Protein AF-A0A1G8VVE8-F1 (afdb_monomer)

InterPro domains:
  IPR016040 NAD(P)-binding domain [PF16363] (10-75)
  IPR036291 NAD(P)-binding domain superfamily [SSF51735] (3-76)

Organism: NCBI:txid890420

Nearest PDB structures (foldseek):
  4wkg-assembly1_A  TM=9.273E-01  e=1.649E-03  Escherichia coli K-12
  4wkg-assembly1_D  TM=9.258E-01  e=2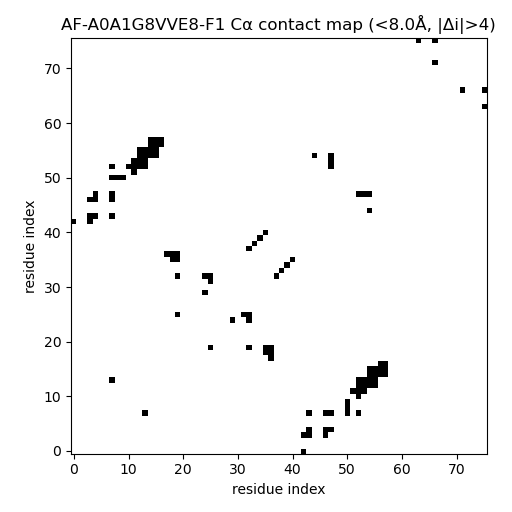.671E-03  Escherichia coli K-12
  4wkg-assembly1_B  TM=9.294E-01  e=2.671E-03  Escherichia coli K-12
  1z7b-assembly1_A  TM=9.235E-01  e=5.318E-03  Escherichia coli
  8gjh-assembly1_E  TM=9.221E-01  e=1.059E-02  Salmonella enterica subsp. enterica serovar Typhimurium

Secondary structure (DSSP, 8-state):
-HHHHHHHTT-SEEEE------HHHHHH-HHHHHIIIIIHHHHHHHHHHHHT-EEEE---GGGG-S-SSSSPPTT-

Sequence (76 aa):
MRTVAQAVADTDVVFYEAALVSVGASVRDPIRSHTTNTTGTLNILEAAREHDTRVVFASSAAIYGHPMETPIDEAH

Mean predicted aligned error: 3.11 Å

Foldseek 3Di:
DVVLLVVLAPAQEDEAEFADPDPVVCVVPVPVRCVGPPVVVVSNVVSCVVRVHHYDYDDDPCVCPDDPDPPDDPVD

Structure (mmCIF, N/CA/C/O backbone):
data_AF-A0A1G8VVE8-F1
#
_entry.id   AF-A0A1G8VVE8-F1
#
loop_
_atom_site.group_PDB
_atom_site.id
_atom_site.type_symbol
_atom_site.label_atom_id
_atom_site.label_alt_id
_atom_site.label_comp_id
_atom_site.label_asym_id
_atom_site.label_entity_id
_atom_site.label_seq_id
_atom_site.pdbx_PDB_ins_code
_atom_site.Cartn_x
_atom_site.Cartn_y
_atom_site.Cartn_z
_atom_site.occupancy
_atom_site.B_iso_or_equiv
_atom_site.auth_seq_id
_atom_site.auth_comp_id
_atom_site.auth_asym_id
_atom_site.auth_atom_id
_atom_site.pdbx_PDB_model_num
ATOM 1 N N . MET A 1 1 ? 2.811 9.412 12.532 1.00 64.19 1 MET A N 1
ATOM 2 C CA . MET A 1 1 ? 1.886 8.501 13.242 1.00 64.19 1 MET A CA 1
ATOM 3 C C . MET A 1 1 ? 0.612 9.194 13.708 1.00 64.19 1 MET A C 1
ATOM 5 O O . MET A 1 1 ? -0.440 8.764 13.269 1.00 64.19 1 MET A O 1
ATOM 9 N N . ARG A 1 2 ? 0.669 10.298 14.477 1.00 84.50 2 ARG A N 1
ATOM 10 C CA . ARG A 1 2 ? -0.540 10.988 14.986 1.00 84.50 2 ARG A CA 1
ATOM 11 C C . ARG A 1 2 ? -1.628 11.261 13.932 1.00 84.50 2 ARG A C 1
ATOM 13 O O . ARG A 1 2 ? -2.779 10.948 14.182 1.00 84.50 2 ARG A O 1
ATOM 20 N N . THR A 1 3 ? -1.266 11.780 12.757 1.00 92.38 3 THR A N 1
ATOM 21 C CA . THR A 1 3 ? -2.229 12.071 11.677 1.00 92.38 3 THR A CA 1
ATOM 22 C C . THR A 1 3 ? -2.950 10.825 11.161 1.00 92.38 3 THR A C 1
ATOM 24 O O . THR A 1 3 ? -4.141 10.884 10.899 1.00 92.38 3 THR A O 1
ATOM 27 N N . VAL A 1 4 ? -2.239 9.700 11.031 1.00 94.44 4 VAL A N 1
ATOM 28 C CA . VAL A 1 4 ? -2.817 8.441 10.538 1.00 94.44 4 VAL A CA 1
ATOM 29 C C . VAL A 1 4 ? -3.755 7.845 11.581 1.00 94.44 4 VAL A C 1
ATOM 31 O O . VAL A 1 4 ? -4.892 7.544 11.252 1.00 94.44 4 VAL A O 1
ATOM 34 N N . ALA A 1 5 ? -3.322 7.771 12.842 1.00 93.25 5 ALA A N 1
ATOM 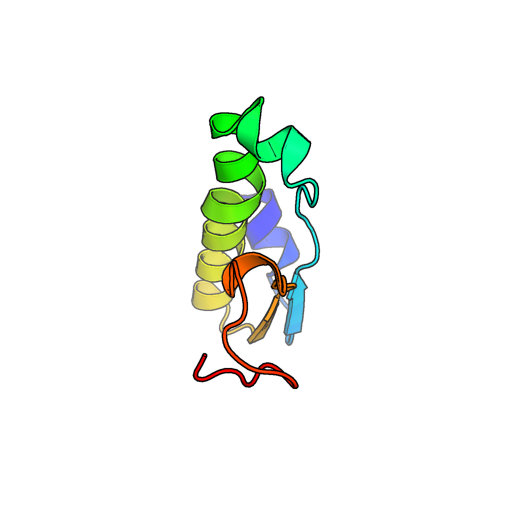35 C CA . ALA A 1 5 ? -4.167 7.286 13.933 1.00 93.25 5 ALA A CA 1
ATOM 36 C C . ALA A 1 5 ? -5.472 8.093 14.041 1.00 93.25 5 ALA A C 1
ATOM 38 O O . ALA A 1 5 ? -6.550 7.523 14.124 1.00 93.25 5 ALA A O 1
ATOM 39 N N . GLN A 1 6 ? -5.393 9.423 13.937 1.00 94.50 6 GLN A N 1
ATOM 40 C CA . GLN A 1 6 ? -6.580 10.285 13.947 1.00 94.50 6 GLN A CA 1
ATOM 41 C C . GLN A 1 6 ? -7.501 10.083 12.739 1.00 94.50 6 GLN A C 1
ATOM 43 O O . GLN A 1 6 ? -8.699 10.282 12.872 1.00 94.50 6 GLN A O 1
ATOM 48 N N . ALA A 1 7 ? -6.956 9.741 11.569 1.00 94.44 7 ALA A N 1
ATOM 49 C CA . ALA A 1 7 ? -7.753 9.502 10.368 1.00 94.44 7 ALA A CA 1
ATOM 50 C C . ALA A 1 7 ? -8.437 8.126 10.371 1.00 94.44 7 ALA A C 1
ATOM 52 O O . ALA A 1 7 ? -9.455 7.960 9.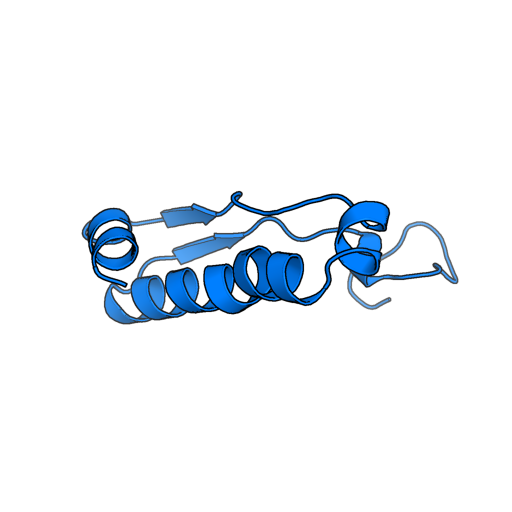711 1.00 94.44 7 ALA A O 1
ATOM 53 N N . VAL A 1 8 ? -7.854 7.153 11.075 1.00 96.69 8 VAL A N 1
ATOM 54 C CA . VAL A 1 8 ? -8.386 5.788 11.199 1.00 96.69 8 VAL A CA 1
ATOM 55 C C . VAL A 1 8 ? -9.364 5.665 12.370 1.00 96.69 8 VAL A C 1
ATOM 57 O O . VAL A 1 8 ? -10.302 4.873 12.293 1.00 96.69 8 VAL A O 1
ATOM 60 N N . ALA A 1 9 ? -9.173 6.453 13.431 1.00 93.56 9 ALA A N 1
ATOM 61 C CA . ALA A 1 9 ? -10.075 6.482 14.574 1.00 93.56 9 ALA A CA 1
ATOM 62 C C . ALA A 1 9 ? -11.537 6.664 14.130 1.00 93.56 9 ALA A C 1
ATOM 64 O O . ALA A 1 9 ? -11.839 7.495 13.275 1.00 93.56 9 ALA A O 1
ATOM 65 N N . ASP A 1 10 ? -12.428 5.873 14.729 1.00 91.25 10 ASP A N 1
ATOM 66 C CA . ASP A 1 10 ? -13.875 5.889 14.486 1.00 91.25 10 ASP A CA 1
ATOM 67 C C . ASP A 1 10 ? -14.299 5.541 13.040 1.00 91.25 10 ASP A C 1
ATOM 69 O O . ASP A 1 10 ? -15.393 5.909 12.608 1.00 91.25 10 ASP A O 1
ATOM 73 N N . THR A 1 11 ? -13.462 4.817 12.283 1.00 96.50 11 THR A N 1
ATOM 74 C CA . THR A 1 11 ? -13.810 4.317 10.940 1.00 96.50 11 THR A CA 1
ATOM 75 C C . THR A 1 11 ? -14.022 2.802 10.919 1.00 96.50 11 THR A C 1
ATOM 77 O O . THR A 1 11 ? -13.213 2.039 11.447 1.00 96.50 11 THR A O 1
ATOM 80 N N . ASP A 1 12 ? -15.090 2.352 10.250 1.00 97.50 12 ASP A N 1
ATOM 81 C CA . ASP A 1 12 ? -15.353 0.919 10.041 1.00 97.50 12 ASP A CA 1
ATOM 82 C C . ASP A 1 12 ? -14.437 0.323 8.957 1.00 97.50 12 ASP A C 1
ATOM 84 O O . ASP A 1 12 ? -13.962 -0.813 9.054 1.00 97.50 12 ASP A O 1
ATOM 88 N N . VAL A 1 13 ? -14.209 1.090 7.882 1.00 98.25 13 VAL A N 1
ATOM 89 C CA . VAL A 1 13 ? -13.436 0.667 6.709 1.00 98.25 13 VAL A CA 1
ATOM 90 C C . VAL A 1 13 ? -12.606 1.824 6.157 1.00 98.25 13 VAL A C 1
ATOM 92 O O . VAL A 1 13 ? -13.131 2.906 5.897 1.00 98.25 13 VAL A O 1
ATOM 95 N N . VAL A 1 14 ? -11.331 1.560 5.878 1.00 98.25 14 VAL A N 1
ATOM 96 C CA . VAL A 1 14 ? -10.419 2.472 5.176 1.00 98.25 14 VAL A CA 1
ATOM 97 C C . VAL A 1 14 ? -10.165 1.962 3.760 1.00 98.25 14 VAL A C 1
ATOM 99 O O . VAL A 1 14 ? -9.727 0.828 3.572 1.00 98.25 14 VAL A O 1
ATOM 102 N N . PHE A 1 15 ? -10.379 2.826 2.766 1.00 98.19 15 PHE A N 1
ATOM 103 C CA . PHE A 1 15 ? -9.919 2.625 1.389 1.00 98.19 15 PHE A CA 1
ATOM 104 C C . PHE A 1 15 ? -8.581 3.350 1.204 1.00 98.19 15 PHE A C 1
ATOM 106 O O . PHE A 1 15 ? -8.533 4.580 1.123 1.00 98.19 15 PHE A O 1
ATOM 113 N N . TYR A 1 16 ? -7.480 2.600 1.210 1.00 97.88 16 TYR A N 1
ATOM 114 C CA . TYR A 1 16 ? -6.125 3.142 1.181 1.00 97.88 16 TYR A CA 1
ATOM 115 C C . TYR A 1 16 ? -5.544 3.150 -0.241 1.00 97.88 16 TYR A C 1
ATOM 117 O O . TYR A 1 16 ? -5.034 2.146 -0.734 1.00 97.88 16 TYR A O 1
ATOM 125 N N . GLU A 1 17 ? -5.596 4.329 -0.867 1.00 97.62 17 GLU A N 1
ATOM 126 C CA . GLU A 1 17 ? -5.189 4.576 -2.264 1.00 97.62 17 GLU A CA 1
ATOM 127 C C . GLU A 1 17 ? -3.891 5.402 -2.389 1.00 97.62 17 GLU A C 1
ATOM 129 O O . GLU A 1 17 ? -3.405 5.681 -3.487 1.00 97.62 17 GLU A O 1
ATOM 134 N N . ALA A 1 18 ? -3.325 5.867 -1.271 1.00 96.94 18 ALA A N 1
ATOM 135 C CA . ALA A 1 18 ? -2.199 6.796 -1.294 1.00 96.94 18 ALA A CA 1
ATOM 136 C C . ALA A 1 18 ? -0.872 6.074 -1.594 1.00 96.94 18 ALA A C 1
ATOM 138 O O . ALA A 1 18 ? -0.251 5.510 -0.696 1.00 96.94 18 ALA A O 1
ATOM 139 N N . ALA A 1 19 ? -0.407 6.156 -2.844 1.00 96.94 19 ALA A N 1
ATOM 140 C CA . ALA A 1 19 ? 0.856 5.571 -3.294 1.00 96.94 19 ALA A CA 1
ATOM 141 C C . ALA A 1 19 ? 1.516 6.371 -4.436 1.00 96.94 19 ALA A C 1
ATOM 143 O O . ALA A 1 19 ? 0.877 7.138 -5.158 1.00 96.94 19 ALA A O 1
ATOM 144 N N . LEU A 1 20 ? 2.818 6.158 -4.639 1.00 97.56 20 LEU A N 1
ATOM 145 C CA . LEU A 1 20 ? 3.555 6.550 -5.841 1.00 97.56 20 LEU A CA 1
ATOM 146 C C . LEU A 1 20 ? 3.528 5.394 -6.849 1.00 97.56 20 LEU A C 1
ATOM 148 O O . LEU A 1 20 ? 4.146 4.357 -6.624 1.00 97.56 20 LEU A O 1
ATOM 152 N N . VAL A 1 21 ? 2.828 5.572 -7.971 1.00 95.88 21 VAL A N 1
ATOM 153 C CA . VAL A 1 21 ? 2.449 4.449 -8.858 1.00 95.88 21 VAL A CA 1
ATOM 154 C C . VAL A 1 21 ? 3.502 4.076 -9.910 1.00 95.88 21 VAL A C 1
ATOM 156 O O . VAL A 1 21 ? 3.448 3.008 -10.510 1.00 95.88 21 VAL A O 1
ATOM 159 N N . SER A 1 22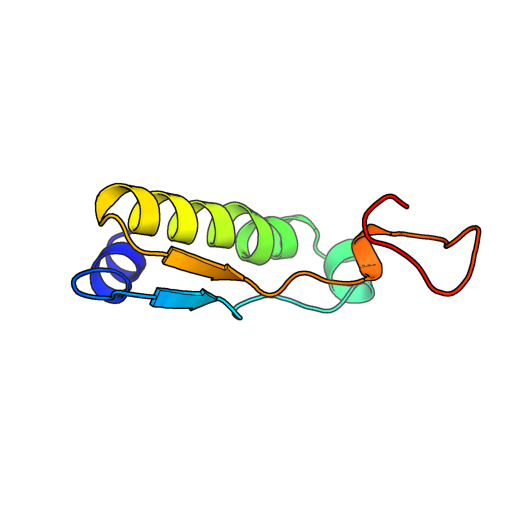 ? 4.434 4.982 -10.212 1.00 96.69 22 SER A N 1
ATOM 160 C CA . SER A 1 22 ? 5.299 4.851 -11.387 1.00 96.69 22 SER A CA 1
ATOM 161 C C . SER A 1 22 ? 6.481 3.916 -11.133 1.00 96.69 22 SER A C 1
ATOM 163 O O . SER A 1 22 ? 7.376 4.254 -10.361 1.00 96.69 22 SER A O 1
ATOM 165 N N . VAL A 1 23 ? 6.548 2.810 -11.883 1.00 95.19 23 VAL A N 1
ATOM 166 C CA . VAL A 1 23 ? 7.704 1.889 -11.898 1.00 95.19 23 VAL A CA 1
ATOM 167 C C . VAL A 1 23 ? 9.000 2.627 -12.248 1.00 95.19 23 VAL A C 1
ATOM 169 O O . VAL A 1 23 ? 10.015 2.494 -11.576 1.00 95.19 23 VAL A O 1
ATOM 172 N N . GLY A 1 24 ? 8.977 3.477 -13.278 1.00 97.50 24 GLY A N 1
ATOM 173 C CA . GLY A 1 24 ? 10.165 4.244 -13.657 1.00 97.50 24 GLY A CA 1
ATOM 174 C C . GLY A 1 24 ? 10.619 5.215 -12.561 1.00 97.50 24 GLY A C 1
ATOM 175 O O . GLY A 1 24 ? 11.818 5.405 -12.367 1.00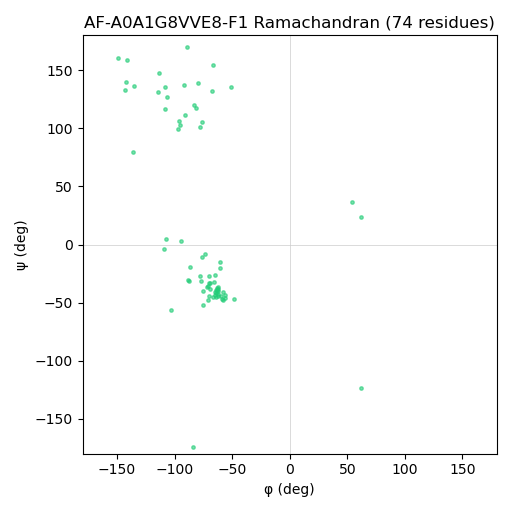 97.50 24 GLY A O 1
ATOM 176 N N . ALA A 1 25 ? 9.681 5.838 -11.839 1.00 96.94 25 ALA A N 1
ATOM 177 C CA . ALA A 1 25 ? 10.022 6.706 -10.715 1.00 96.94 25 ALA A CA 1
ATOM 178 C C . ALA A 1 25 ? 10.542 5.913 -9.509 1.00 96.94 25 ALA A C 1
ATOM 180 O O . ALA A 1 25 ? 11.468 6.388 -8.855 1.00 96.94 25 ALA A O 1
ATOM 181 N N . SER A 1 26 ? 10.013 4.712 -9.255 1.00 97.31 26 SER A N 1
ATOM 182 C CA . SER A 1 26 ? 10.468 3.878 -8.141 1.00 97.31 26 SER A CA 1
ATOM 183 C C . SER A 1 26 ? 11.874 3.333 -8.328 1.00 97.31 26 SER A C 1
ATOM 185 O O . SER A 1 26 ? 12.624 3.262 -7.361 1.00 97.31 26 SER A O 1
ATOM 187 N N . VAL A 1 27 ? 12.279 3.048 -9.566 1.00 97.88 27 VAL A N 1
ATOM 188 C CA . VAL A 1 27 ? 13.667 2.673 -9.873 1.00 97.88 27 VAL A CA 1
ATOM 189 C C . VAL A 1 27 ? 14.622 3.859 -9.700 1.00 97.88 27 VAL A C 1
ATOM 191 O O . VAL A 1 27 ? 15.737 3.682 -9.216 1.00 97.88 27 VAL A O 1
ATOM 194 N N . ARG A 1 28 ? 14.203 5.077 -10.074 1.00 98.50 28 ARG A N 1
ATOM 195 C CA . ARG A 1 28 ? 15.042 6.283 -9.933 1.00 98.50 28 ARG A CA 1
ATOM 196 C C . ARG A 1 28 ? 15.208 6.736 -8.483 1.00 98.50 28 ARG A C 1
ATOM 198 O O . ARG A 1 28 ? 16.276 7.226 -8.135 1.00 98.50 28 ARG A O 1
ATOM 205 N N . ASP A 1 29 ? 14.164 6.605 -7.668 1.00 98.38 29 ASP A N 1
ATOM 206 C CA . ASP A 1 29 ? 14.166 6.981 -6.251 1.00 98.38 29 ASP A CA 1
ATOM 207 C C . ASP A 1 29 ? 13.475 5.892 -5.403 1.00 98.38 29 ASP A C 1
ATOM 209 O O . ASP A 1 29 ? 12.289 6.000 -5.042 1.00 98.38 29 ASP A O 1
ATOM 213 N N . PRO A 1 30 ? 14.205 4.800 -5.106 1.00 98.06 30 PRO A N 1
ATOM 214 C CA . PRO A 1 30 ? 13.646 3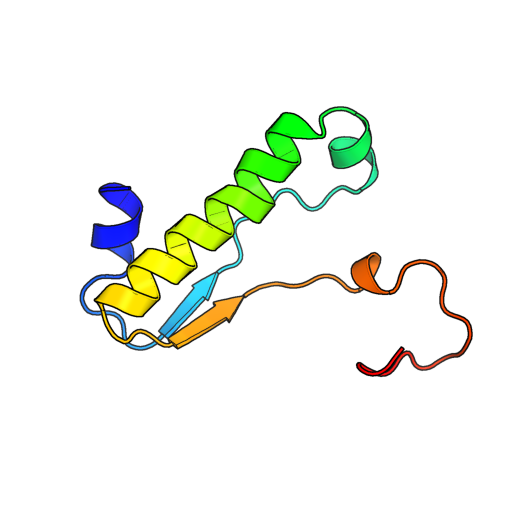.655 -4.398 1.00 98.06 30 PRO A CA 1
ATOM 215 C C . PRO A 1 30 ? 13.348 3.966 -2.933 1.00 98.06 30 PRO A C 1
ATOM 217 O O . PRO A 1 30 ? 12.361 3.467 -2.399 1.00 98.06 30 PRO A O 1
ATOM 220 N N . ILE A 1 31 ? 14.144 4.824 -2.283 1.00 98.56 31 ILE A N 1
ATOM 221 C CA . ILE A 1 31 ? 13.946 5.176 -0.869 1.00 98.56 31 ILE A CA 1
ATOM 222 C C . ILE A 1 31 ? 12.650 5.956 -0.690 1.00 98.56 31 ILE A C 1
ATOM 224 O O . ILE A 1 31 ? 11.857 5.631 0.200 1.00 98.56 31 ILE A O 1
ATOM 228 N N . ARG A 1 32 ? 12.385 6.946 -1.550 1.00 98.31 32 ARG A N 1
ATOM 229 C CA . ARG A 1 32 ? 11.125 7.692 -1.500 1.00 98.31 32 ARG A CA 1
ATOM 230 C C . ARG A 1 32 ? 9.931 6.786 -1.768 1.00 98.31 32 ARG A C 1
ATOM 232 O O . ARG A 1 32 ? 8.946 6.850 -1.037 1.00 98.31 32 ARG A O 1
ATOM 239 N N . SER A 1 33 ? 10.033 5.926 -2.776 1.00 98.19 33 SER A N 1
ATOM 240 C CA . SER A 1 33 ? 8.951 5.001 -3.129 1.00 98.19 33 SER A CA 1
ATOM 241 C C . SER A 1 33 ? 8.672 4.001 -2.014 1.00 98.19 33 SER A C 1
ATOM 243 O O . SER A 1 33 ? 7.514 3.790 -1.674 1.00 98.19 33 SER A O 1
ATOM 245 N N . HIS A 1 34 ? 9.707 3.455 -1.377 1.00 98.31 34 HIS A N 1
ATOM 246 C CA . HIS A 1 34 ? 9.556 2.579 -0.218 1.00 98.31 34 HIS A CA 1
ATOM 247 C C . HIS A 1 34 ? 8.944 3.312 0.982 1.00 98.31 34 HIS A C 1
ATOM 249 O O . HIS A 1 34 ? 8.009 2.811 1.606 1.00 98.31 34 HIS A O 1
ATOM 255 N N . THR A 1 35 ? 9.418 4.526 1.272 1.00 98.31 35 THR A N 1
ATOM 256 C CA . THR A 1 35 ? 8.896 5.345 2.376 1.00 98.31 35 THR A CA 1
ATOM 257 C C . THR A 1 35 ? 7.404 5.632 2.191 1.00 98.31 35 THR A C 1
ATOM 259 O O . THR A 1 35 ? 6.630 5.505 3.138 1.00 98.31 35 THR A O 1
ATOM 262 N N . THR A 1 36 ? 6.972 5.987 0.978 1.00 97.50 36 THR A N 1
ATOM 263 C CA . THR A 1 36 ? 5.554 6.253 0.705 1.00 97.50 36 THR A CA 1
ATOM 264 C C . THR A 1 36 ? 4.730 4.970 0.627 1.00 97.50 36 THR A C 1
ATOM 266 O O . THR A 1 36 ? 3.730 4.862 1.328 1.00 97.50 36 THR A O 1
ATOM 269 N N . ASN A 1 37 ? 5.141 3.994 -0.181 1.00 97.62 37 ASN A N 1
ATOM 270 C CA . ASN A 1 37 ? 4.289 2.855 -0.528 1.00 97.62 37 ASN A CA 1
ATOM 271 C C . ASN A 1 37 ? 4.385 1.705 0.473 1.00 97.62 37 ASN A C 1
ATOM 273 O O . ASN A 1 37 ? 3.420 0.977 0.641 1.00 97.62 37 ASN A O 1
ATOM 277 N N . THR A 1 38 ? 5.528 1.490 1.125 1.00 97.25 38 THR A N 1
ATOM 278 C CA . THR A 1 38 ? 5.711 0.351 2.040 1.00 97.25 38 THR A CA 1
ATOM 279 C C . THR A 1 38 ? 5.625 0.806 3.488 1.00 97.25 38 THR A C 1
ATOM 281 O O . THR A 1 38 ? 4.757 0.341 4.224 1.00 97.25 38 THR A O 1
ATOM 284 N N . THR A 1 39 ? 6.458 1.767 3.897 1.00 98.19 39 THR A N 1
ATOM 285 C CA . THR A 1 39 ? 6.401 2.313 5.261 1.00 98.19 39 THR A CA 1
ATOM 286 C C . THR A 1 39 ? 5.073 3.035 5.516 1.00 98.19 39 THR A C 1
ATOM 288 O O . THR A 1 39 ? 4.493 2.887 6.589 1.00 98.19 39 THR A O 1
ATOM 291 N N . GLY A 1 40 ? 4.553 3.781 4.533 1.00 97.19 40 GLY A N 1
ATOM 292 C CA . GLY A 1 40 ? 3.228 4.406 4.607 1.00 97.19 40 GLY A CA 1
ATOM 293 C C . GLY A 1 40 ? 2.100 3.391 4.804 1.00 97.19 40 GLY A C 1
ATOM 294 O O . GLY A 1 40 ? 1.304 3.557 5.728 1.00 97.19 40 GLY A O 1
ATOM 295 N N . THR A 1 41 ? 2.101 2.306 4.023 1.00 97.62 41 THR A N 1
ATOM 296 C CA . THR A 1 41 ? 1.144 1.197 4.179 1.00 97.62 41 THR A CA 1
ATOM 297 C C . THR A 1 41 ? 1.216 0.590 5.573 1.00 97.62 41 THR A C 1
ATOM 299 O O . THR A 1 41 ? 0.186 0.453 6.225 1.00 97.62 41 THR A O 1
ATOM 302 N N . LEU A 1 42 ? 2.417 0.288 6.080 1.00 97.81 42 LEU A N 1
ATOM 303 C CA . LEU A 1 42 ? 2.577 -0.268 7.428 1.00 97.81 42 LEU A CA 1
ATOM 304 C C . LEU A 1 42 ? 1.974 0.648 8.502 1.00 97.81 42 LEU A C 1
ATOM 306 O O . LEU A 1 42 ? 1.298 0.168 9.403 1.00 97.81 42 LEU A O 1
ATOM 310 N N . ASN A 1 43 ? 2.160 1.966 8.385 1.00 97.75 43 ASN A N 1
ATOM 311 C CA . ASN A 1 43 ? 1.573 2.914 9.334 1.00 97.75 43 ASN A CA 1
ATOM 312 C C . ASN A 1 43 ? 0.035 2.877 9.336 1.00 97.75 43 ASN A C 1
ATOM 314 O O . ASN A 1 43 ? -0.569 3.051 10.392 1.00 97.75 43 ASN A O 1
ATOM 318 N N . ILE A 1 44 ? -0.595 2.682 8.172 1.00 97.81 44 ILE A N 1
ATOM 319 C CA . ILE A 1 44 ? -2.055 2.547 8.049 1.00 97.81 44 ILE A CA 1
ATOM 320 C C . ILE A 1 44 ? -2.517 1.224 8.651 1.00 97.81 44 ILE A C 1
ATOM 322 O O . ILE A 1 44 ? -3.482 1.213 9.408 1.00 97.81 44 ILE A O 1
ATOM 326 N N . LEU A 1 45 ? -1.813 0.129 8.355 1.00 97.62 45 LEU A N 1
ATOM 327 C CA . LEU A 1 45 ? -2.147 -1.198 8.871 1.00 97.62 45 LEU A CA 1
ATOM 328 C C . LEU A 1 45 ? -2.004 -1.278 10.395 1.00 97.62 45 LEU A C 1
ATOM 330 O O . LEU A 1 45 ? -2.879 -1.841 11.045 1.00 97.62 45 LEU A O 1
ATOM 334 N N . GLU A 1 46 ? -0.961 -0.680 10.976 1.00 97.88 46 GLU A N 1
ATOM 335 C CA . GLU A 1 46 ? -0.814 -0.630 12.436 1.00 97.88 46 GLU A CA 1
ATOM 336 C C . GLU A 1 46 ? -1.919 0.201 13.093 1.00 97.88 46 GLU A C 1
ATOM 338 O O . GLU A 1 46 ? -2.518 -0.253 14.063 1.00 97.88 46 GLU A O 1
ATOM 343 N N . ALA A 1 47 ? -2.262 1.367 12.535 1.00 97.19 47 ALA A N 1
ATOM 344 C CA . ALA A 1 47 ? -3.377 2.158 13.054 1.00 97.19 47 ALA A CA 1
ATOM 345 C C . ALA A 1 47 ? -4.712 1.401 12.939 1.00 97.19 47 ALA A C 1
ATOM 347 O O . ALA A 1 47 ? -5.492 1.376 13.885 1.00 97.19 47 ALA A O 1
ATOM 348 N N . ALA A 1 48 ? -4.964 0.732 11.813 1.00 97.44 48 ALA A N 1
ATOM 349 C CA . ALA A 1 48 ? -6.170 -0.069 11.627 1.00 97.44 48 ALA A CA 1
ATOM 350 C C . ALA A 1 48 ? -6.240 -1.246 12.610 1.00 97.44 48 ALA A C 1
ATOM 352 O O . ALA A 1 48 ? -7.300 -1.510 13.171 1.00 97.44 48 ALA A O 1
ATOM 353 N N . ARG A 1 49 ? -5.105 -1.901 12.890 1.00 96.69 49 ARG A N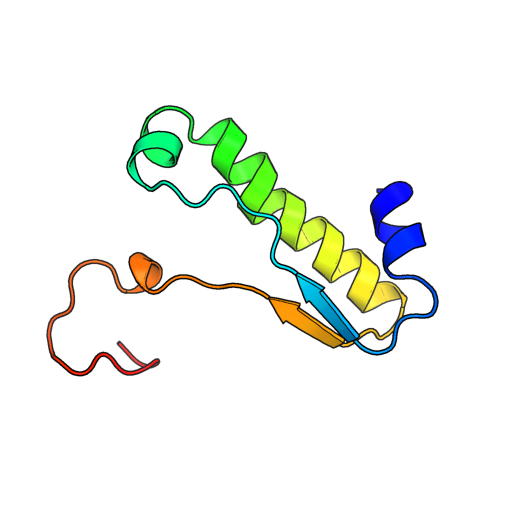 1
ATOM 354 C CA . ARG A 1 49 ? -4.999 -2.974 13.891 1.00 96.69 49 ARG A CA 1
ATOM 355 C C . ARG A 1 49 ? -5.332 -2.485 15.303 1.00 96.69 49 ARG A C 1
ATOM 357 O O . ARG A 1 49 ? -5.938 -3.228 16.067 1.00 96.69 49 ARG A O 1
ATOM 364 N N . GLU A 1 50 ? -4.923 -1.270 15.666 1.00 96.31 50 GLU A N 1
ATOM 365 C CA . GLU A 1 50 ? -5.213 -0.675 16.981 1.00 96.31 50 GLU A CA 1
ATOM 366 C C . GLU A 1 50 ? -6.693 -0.304 17.165 1.00 96.31 50 GLU A C 1
ATOM 368 O O . GLU A 1 50 ? -7.181 -0.303 18.295 1.00 96.31 50 GLU A O 1
ATOM 373 N N . HIS A 1 51 ? -7.401 -0.019 16.071 1.00 95.19 51 HIS A N 1
ATOM 374 C CA . HIS A 1 51 ? -8.797 0.428 16.073 1.00 95.19 51 HIS A CA 1
ATOM 375 C C . HIS A 1 51 ? -9.803 -0.629 15.579 1.00 95.19 51 HIS A C 1
ATOM 377 O O . HIS A 1 51 ? -10.988 -0.327 15.492 1.00 95.19 51 HIS A O 1
ATOM 383 N N . ASP A 1 52 ? -9.348 -1.854 15.288 1.00 95.62 52 ASP A N 1
ATOM 384 C CA . ASP A 1 52 ? -10.155 -2.944 14.704 1.00 95.62 52 ASP A CA 1
ATOM 385 C C . ASP A 1 52 ? -10.866 -2.541 13.392 1.00 95.62 52 ASP A C 1
ATOM 387 O O . ASP A 1 52 ? -11.994 -2.934 13.096 1.00 95.62 52 ASP A O 1
ATOM 391 N N . THR A 1 53 ? -10.188 -1.724 12.584 1.00 98.00 53 THR A N 1
ATOM 392 C CA . THR A 1 53 ? -10.703 -1.190 11.318 1.00 98.00 53 THR A CA 1
ATOM 393 C C . THR A 1 53 ? -10.328 -2.099 10.148 1.00 98.00 53 THR A C 1
ATOM 395 O O . THR A 1 53 ? -9.177 -2.524 10.007 1.00 98.00 53 THR A O 1
ATOM 398 N N . ARG A 1 54 ? -11.263 -2.347 9.222 1.00 98.31 54 ARG A N 1
ATOM 399 C CA . ARG A 1 54 ? -10.961 -3.1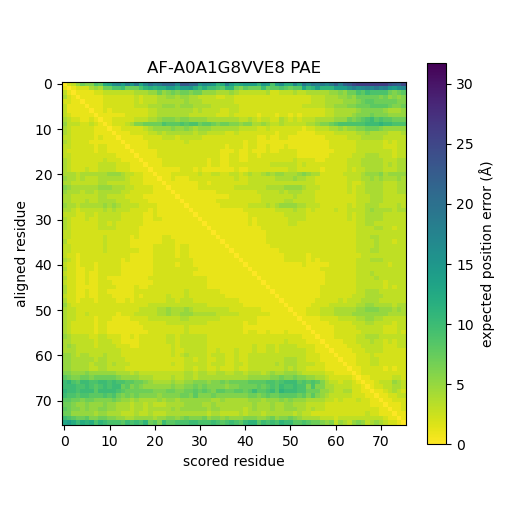06 7.997 1.00 98.31 54 ARG A CA 1
ATOM 400 C C . ARG A 1 54 ? -10.273 -2.223 6.956 1.00 98.31 54 ARG A C 1
ATOM 402 O O . ARG A 1 54 ? -10.700 -1.101 6.709 1.00 98.31 54 ARG A O 1
ATOM 409 N N . VAL A 1 55 ? -9.263 -2.750 6.265 1.00 98.38 55 VAL A N 1
ATOM 410 C CA . VAL A 1 55 ? -8.557 -2.019 5.200 1.00 98.38 55 VAL A CA 1
ATOM 411 C C . VAL A 1 55 ? -8.781 -2.685 3.848 1.00 98.38 55 VAL A C 1
ATOM 413 O O . VAL A 1 55 ? -8.590 -3.890 3.697 1.00 98.38 55 VAL A O 1
ATOM 416 N N . VAL A 1 56 ? -9.152 -1.881 2.855 1.00 98.31 56 VAL A N 1
ATOM 417 C CA . VAL A 1 56 ? -9.072 -2.214 1.430 1.00 98.31 56 VAL A CA 1
ATOM 418 C C . VAL A 1 56 ? -7.934 -1.374 0.863 1.00 98.31 56 VAL A C 1
ATOM 420 O O . VAL A 1 56 ? -8.001 -0.150 0.929 1.00 98.31 56 VAL A O 1
ATOM 423 N N . PHE A 1 57 ? -6.869 -2.001 0.365 1.00 97.19 57 PHE A N 1
ATOM 424 C CA . PHE A 1 57 ? -5.699 -1.280 -0.145 1.00 97.19 57 PHE A CA 1
ATOM 425 C C . PHE A 1 57 ? -5.532 -1.474 -1.652 1.00 97.19 57 PHE A C 1
ATOM 427 O O . PHE A 1 57 ? -5.814 -2.550 -2.188 1.00 97.19 57 PHE A O 1
ATOM 434 N N . ALA A 1 58 ? -5.018 -0.446 -2.322 1.00 96.62 58 ALA A N 1
ATOM 435 C CA . ALA A 1 58 ? -4.682 -0.509 -3.735 1.00 96.62 58 ALA A CA 1
ATOM 436 C C . ALA A 1 58 ? -3.375 -1.282 -3.962 1.00 96.62 58 ALA A C 1
ATOM 438 O O . ALA A 1 58 ? -2.277 -0.780 -3.709 1.00 96.62 58 ALA A O 1
ATOM 439 N N . SER A 1 59 ? -3.494 -2.514 -4.458 1.00 95.19 59 SER A N 1
ATOM 440 C CA . SER A 1 59 ? -2.358 -3.278 -4.984 1.00 95.19 59 SER A CA 1
ATOM 441 C C . SER A 1 59 ? -2.078 -2.914 -6.452 1.00 95.19 59 SER A C 1
ATOM 443 O O . SER A 1 59 ? -2.679 -2.002 -7.020 1.00 95.19 59 SER A O 1
ATOM 445 N N . SER A 1 60 ? -1.147 -3.617 -7.093 1.00 94.62 60 SER A N 1
ATOM 446 C CA . SER A 1 60 ? -0.794 -3.411 -8.498 1.00 94.62 60 SER A CA 1
ATOM 447 C C . SER A 1 60 ? -0.502 -4.734 -9.188 1.00 94.62 60 SER A C 1
ATOM 449 O O . SER A 1 60 ? 0.220 -5.561 -8.644 1.00 94.62 60 SER A O 1
ATOM 451 N N . ALA A 1 61 ? -0.958 -4.897 -10.434 1.00 94.12 61 ALA A N 1
ATOM 452 C CA . ALA A 1 61 ? -0.595 -6.045 -11.269 1.00 94.12 61 ALA A CA 1
ATOM 453 C C . ALA A 1 61 ? 0.923 -6.141 -11.534 1.00 94.12 61 ALA A C 1
ATOM 455 O O . ALA A 1 61 ? 1.414 -7.191 -11.934 1.00 94.12 61 ALA A O 1
ATOM 456 N N . ALA A 1 62 ? 1.688 -5.071 -11.272 1.00 93.56 62 ALA A N 1
ATOM 457 C CA . ALA A 1 62 ? 3.144 -5.083 -11.378 1.00 93.56 62 ALA A CA 1
ATOM 458 C C . ALA A 1 62 ? 3.823 -6.100 -10.439 1.00 93.56 62 ALA A C 1
ATOM 460 O O . ALA A 1 62 ? 4.964 -6.473 -10.704 1.00 93.56 62 ALA A O 1
ATOM 461 N N . ILE A 1 63 ? 3.150 -6.563 -9.373 1.00 93.06 63 ILE A N 1
ATOM 462 C CA . ILE A 1 63 ? 3.699 -7.592 -8.471 1.00 93.06 63 ILE A CA 1
ATOM 463 C C . ILE A 1 63 ? 3.898 -8.943 -9.168 1.00 93.06 63 ILE A C 1
ATOM 465 O O . ILE A 1 63 ? 4.782 -9.692 -8.771 1.00 93.06 63 ILE A O 1
ATOM 469 N N . TYR A 1 64 ? 3.122 -9.220 -10.221 1.00 94.38 64 TYR A N 1
ATOM 470 C CA . TYR A 1 64 ? 3.221 -10.457 -10.997 1.00 94.38 64 TYR A CA 1
ATOM 471 C C . TYR A 1 64 ? 4.431 -10.468 -11.942 1.00 94.38 64 TYR A C 1
ATOM 473 O O . TYR A 1 64 ? 4.776 -11.500 -12.504 1.00 94.38 64 TYR A O 1
ATOM 481 N N . GLY A 1 65 ? 5.106 -9.328 -12.130 1.00 93.00 65 GLY A N 1
ATOM 482 C CA . GLY A 1 65 ? 6.295 -9.248 -12.972 1.00 93.00 65 GLY A CA 1
ATOM 483 C C . GLY A 1 65 ? 6.011 -9.594 -14.437 1.00 93.00 65 GLY A C 1
ATOM 484 O O . GLY A 1 65 ? 5.203 -8.936 -15.094 1.00 93.00 65 GLY A O 1
ATOM 485 N N . HIS A 1 66 ? 6.735 -10.583 -14.966 1.00 93.75 66 HIS A N 1
ATOM 486 C CA . HIS A 1 66 ? 6.580 -11.058 -16.339 1.00 93.75 66 HIS A CA 1
ATOM 487 C C . HIS A 1 66 ? 5.660 -12.286 -16.363 1.00 93.75 66 HIS A C 1
ATOM 489 O O . HIS A 1 66 ? 6.114 -13.363 -15.981 1.00 93.75 66 HIS A O 1
ATOM 495 N N . PRO A 1 67 ? 4.404 -12.152 -16.826 1.00 90.31 67 PRO A N 1
ATOM 496 C CA . PRO A 1 67 ? 3.451 -13.247 -16.768 1.00 90.31 67 PRO A CA 1
ATOM 497 C C . PRO A 1 67 ? 3.842 -14.391 -17.703 1.00 90.31 67 PRO A C 1
ATOM 499 O O . PRO A 1 67 ? 4.137 -14.179 -18.880 1.00 90.31 67 PRO A O 1
ATOM 502 N N . MET A 1 68 ? 3.801 -15.608 -17.168 1.00 90.25 68 MET A N 1
ATOM 503 C CA . MET A 1 68 ? 3.983 -16.855 -17.920 1.00 90.25 68 MET A CA 1
ATOM 504 C C . MET A 1 68 ? 2.733 -17.244 -18.718 1.00 90.25 68 MET A C 1
ATOM 506 O O . MET A 1 68 ? 2.852 -17.840 -19.786 1.00 90.25 68 MET A O 1
ATOM 510 N N . GLU A 1 69 ? 1.544 -16.895 -18.217 1.00 92.56 69 GLU A N 1
ATOM 511 C CA . GLU A 1 69 ? 0.249 -17.260 -18.800 1.00 92.56 69 GLU A CA 1
ATOM 512 C C . GLU A 1 69 ? -0.756 -16.098 -18.697 1.00 92.56 69 GLU A C 1
ATOM 514 O O . GLU A 1 69 ? -0.595 -15.182 -17.888 1.00 92.56 69 GLU A O 1
ATOM 519 N N . THR A 1 70 ? -1.789 -16.115 -19.549 1.00 93.56 70 THR A N 1
ATOM 520 C CA . THR A 1 70 ? -2.885 -15.130 -19.533 1.00 93.56 70 THR A CA 1
ATOM 521 C C . THR A 1 70 ? -4.244 -15.823 -19.669 1.00 93.56 70 THR A C 1
ATOM 523 O O . THR A 1 70 ? -4.379 -16.654 -20.573 1.00 93.56 70 THR A O 1
ATOM 526 N N . PRO A 1 71 ? -5.276 -15.439 -18.890 1.00 94.00 71 PRO A N 1
ATOM 527 C CA . PRO A 1 71 ? -5.284 -14.383 -17.865 1.00 94.00 71 PRO A CA 1
ATOM 528 C C . PRO A 1 71 ? -4.394 -14.716 -16.654 1.00 94.00 71 PRO A C 1
ATOM 530 O O . PRO A 1 71 ? -4.130 -15.881 -16.395 1.00 94.00 71 PRO A O 1
ATOM 533 N N . ILE A 1 72 ? -3.908 -13.683 -15.957 1.00 94.88 72 ILE A N 1
ATOM 534 C CA . ILE A 1 72 ? -3.071 -13.833 -14.756 1.00 94.88 72 ILE A CA 1
ATOM 535 C C . ILE A 1 72 ? -4.007 -14.049 -13.564 1.00 94.88 72 ILE A C 1
ATOM 537 O O . ILE A 1 72 ? -4.848 -13.184 -13.306 1.00 94.88 72 ILE A O 1
ATOM 541 N N . ASP A 1 73 ? -3.885 -15.180 -12.874 1.00 94.44 73 ASP A N 1
ATOM 542 C CA . ASP A 1 73 ? -4.588 -15.435 -11.613 1.00 94.44 73 ASP A CA 1
ATOM 543 C C . ASP A 1 73 ? -3.764 -14.963 -10.400 1.00 94.44 73 ASP A C 1
ATOM 545 O O . ASP A 1 73 ? -2.597 -14.590 -10.518 1.00 94.44 73 ASP A O 1
ATOM 549 N N . GLU A 1 74 ? -4.371 -14.939 -9.214 1.00 94.25 74 GLU A N 1
ATOM 550 C CA . GLU A 1 74 ? -3.690 -14.522 -7.984 1.00 94.25 74 GLU A CA 1
ATOM 551 C C . GLU A 1 74 ? -2.677 -15.549 -7.446 1.00 94.25 74 GLU A C 1
ATOM 553 O O . GLU A 1 74 ? -1.951 -15.241 -6.498 1.00 94.25 74 GLU A O 1
ATOM 558 N N . ALA A 1 75 ? -2.628 -16.756 -8.018 1.00 90.44 75 ALA A N 1
ATOM 559 C CA . ALA A 1 75 ? -1.674 -17.807 -7.669 1.00 90.44 75 ALA A CA 1
ATOM 560 C C . ALA A 1 75 ? -0.420 -17.808 -8.566 1.00 90.44 75 ALA A C 1
ATOM 562 O O . ALA A 1 75 ? 0.421 -18.695 -8.392 1.00 90.44 75 ALA A O 1
ATOM 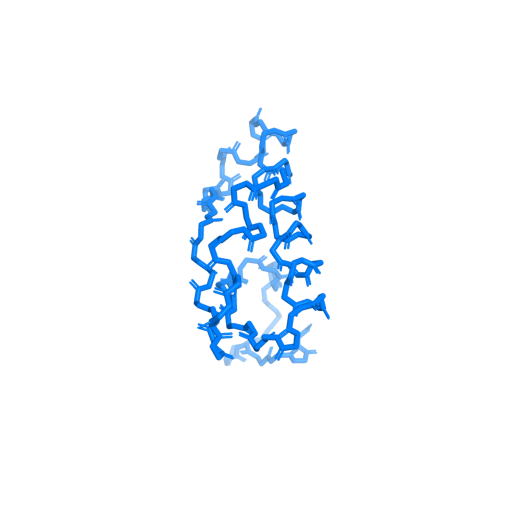563 N N . HIS A 1 76 ? -0.313 -16.838 -9.488 1.00 85.56 76 HIS A N 1
ATOM 564 C CA . HIS A 1 76 ? 0.806 -16.647 -10.413 1.00 85.56 76 HIS A CA 1
ATOM 565 C C . HIS A 1 76 ? 2.191 -16.700 -9.754 1.00 85.56 76 HIS A C 1
ATOM 567 O O . HIS A 1 76 ? 2.389 -16.035 -8.709 1.00 85.56 76 HIS A O 1
#

Solvent-accessible surface area (backbone atoms only — not comparable to full-atom values): 4773 Å² total; per-residue (Å²): 107,71,70,52,42,63,69,43,54,98,38,72,65,46,81,50,73,80,61,76,85,49,65,74,54,33,73,76,38,48,67,62,38,41,49,42,47,50,54,41,46,50,53,50,52,53,34,22,65,76,62,76,29,46,77,48,68,71,80,63,79,71,79,64,66,80,72,91,60,83,84,77,59,97,83,112

pLDDT: mean 95.4, std 4.56, range [64.19, 98.56]

Radius of gyration: 14.91 Å; Cα contacts (8 Å, |Δi|>4): 59; chains: 1; bounding box: 30×30×36 Å